Protein AF-A0A436ECB6-F1 (afdb_monomer_lite)

pLDDT: mean 76.76, std 21.86, range [30.3, 98.0]

Sequence (164 aa):
MADSDSSMSSFFVTRRRLLAGTATAAAAWPFQVKSRAAELTDGSSAADPALRLCGDWQKIHDETLTLCHEQQQLETHLARTVGFPCAEVRLADGTNVTLHSIESLNDAYSPENEVELGRALADFAAHQARWDAADAEIGYSRTDELIRQSETAESALLEDLPQT

Secondary structure (DSSP, 8-state):
-----------------------------------------SS-----HHHHHHHHHHHHHHHHHHHHHHHHHHHHHHHHHT-S--EEEE-TTS-EEEESSHHHHHHH--GGGHHHHHHHHHHHHHHHHHHHHHHHHH-HHHHHHHHHHHHHHHHHHHHTS---

Foldseek 3Di:
DDDDDPPPPDDDDPDDPPPDDDPDPPDDDDPPPDDDPDDDPDDDPDPDPVVVLVVVLVVLVVVLVVLVVLLVVLVVVLCVPLNQQWFWFQAPVRDIDIDNDPVVLVVRDDPVRVVSSVVRVVSSVVSVVVSVVSCVVSVSVVSVVVSVVSVVVSVVSVVPDDDD

Radius of gyration: 25.74 Å; chains: 1; bounding box: 53×45×76 Å

Structure (mmCIF, N/CA/C/O backbone):
data_AF-A0A436ECB6-F1
#
_entry.id   AF-A0A436ECB6-F1
#
loop_
_atom_site.group_PDB
_atom_site.id
_atom_site.type_symbol
_atom_site.label_atom_id
_atom_site.label_alt_id
_atom_site.label_comp_id
_atom_site.label_asym_id
_atom_site.label_entity_id
_atom_site.label_seq_id
_atom_site.pdbx_PDB_ins_code
_atom_site.Cartn_x
_atom_site.Cartn_y
_atom_site.Cartn_z
_atom_site.occupancy
_atom_site.B_iso_or_equiv
_atom_site.auth_seq_id
_atom_site.auth_comp_id
_atom_site.auth_asym_id
_atom_site.auth_atom_id
_atom_site.pdbx_PDB_model_num
ATOM 1 N N . MET A 1 1 ? 30.941 14.669 24.340 1.00 41.38 1 MET A N 1
ATOM 2 C CA . MET A 1 1 ? 29.656 14.374 25.007 1.00 41.38 1 MET A CA 1
ATOM 3 C C . MET A 1 1 ? 28.593 14.623 23.958 1.00 41.38 1 MET A C 1
ATOM 5 O O . MET A 1 1 ? 28.673 15.653 23.307 1.00 41.38 1 MET A O 1
ATOM 9 N N . ALA A 1 2 ? 27.813 13.588 23.668 1.00 38.25 2 ALA A N 1
ATOM 10 C CA . ALA A 1 2 ? 27.296 13.267 22.342 1.00 38.25 2 ALA A CA 1
ATOM 11 C C . ALA A 1 2 ? 26.238 14.248 21.817 1.00 38.25 2 ALA A C 1
ATOM 13 O O . ALA A 1 2 ? 25.211 14.451 22.459 1.00 38.25 2 ALA A O 1
ATOM 14 N N . ASP A 1 3 ? 26.505 14.781 20.628 1.00 38.03 3 ASP A N 1
ATOM 15 C CA . ASP A 1 3 ? 25.508 15.319 19.708 1.00 38.03 3 ASP A CA 1
ATOM 16 C C . ASP A 1 3 ? 24.868 14.096 19.034 1.00 38.03 3 ASP A C 1
ATOM 18 O O . ASP A 1 3 ? 25.579 13.289 18.432 1.00 38.03 3 ASP A O 1
ATOM 22 N N . SER A 1 4 ? 23.582 13.846 19.284 1.00 52.41 4 SER A N 1
ATOM 23 C CA . SER A 1 4 ? 22.879 12.677 18.745 1.00 52.41 4 SER A CA 1
ATOM 24 C C . SER A 1 4 ? 21.995 13.120 17.593 1.00 52.41 4 SER A C 1
ATOM 26 O O . SER A 1 4 ? 20.996 13.802 17.809 1.00 52.41 4 SER A O 1
ATOM 28 N N . ASP A 1 5 ? 22.381 12.692 16.393 1.00 36.88 5 ASP A N 1
ATOM 29 C CA . ASP A 1 5 ? 21.576 12.706 15.177 1.00 36.88 5 ASP A CA 1
ATOM 30 C C . ASP A 1 5 ? 20.181 12.129 15.453 1.00 36.88 5 ASP A C 1
ATOM 32 O O . ASP A 1 5 ? 20.003 10.920 15.634 1.00 36.88 5 ASP A O 1
ATOM 36 N N . SER A 1 6 ? 19.162 12.988 15.467 1.00 36.84 6 SER A N 1
ATOM 37 C CA . SER A 1 6 ? 17.777 12.550 15.352 1.00 36.84 6 SER A CA 1
ATOM 38 C C . SER A 1 6 ? 17.504 12.222 13.886 1.00 36.84 6 SER A C 1
ATOM 40 O O . SER A 1 6 ? 17.124 13.066 13.076 1.00 36.84 6 SER A O 1
ATOM 42 N N . SER A 1 7 ? 17.725 10.954 13.539 1.00 34.59 7 SER A N 1
ATOM 43 C CA . SER A 1 7 ? 17.248 10.357 12.295 1.00 34.59 7 SER A CA 1
ATOM 44 C C . SER A 1 7 ? 15.713 10.436 12.269 1.00 34.59 7 SER A C 1
ATOM 46 O O . SER A 1 7 ? 15.008 9.618 12.858 1.00 34.59 7 SER A O 1
ATOM 48 N N . MET A 1 8 ? 15.190 11.498 11.657 1.00 30.30 8 MET A N 1
ATOM 49 C CA . MET A 1 8 ? 13.769 11.721 11.400 1.00 30.30 8 MET A CA 1
ATOM 50 C C . MET A 1 8 ? 13.313 10.788 10.275 1.00 30.30 8 MET A C 1
ATOM 52 O O . MET A 1 8 ? 13.286 11.165 9.107 1.00 30.30 8 MET A O 1
ATOM 56 N N . SER A 1 9 ? 12.946 9.558 10.629 1.00 34.25 9 SER A N 1
ATOM 57 C CA . SER A 1 9 ? 12.100 8.718 9.777 1.00 34.25 9 SER A CA 1
ATOM 58 C C . SER A 1 9 ? 10.645 9.122 10.009 1.00 34.25 9 SER A C 1
ATOM 60 O O . SER A 1 9 ? 9.915 8.473 10.756 1.00 34.25 9 SER A O 1
ATOM 62 N N 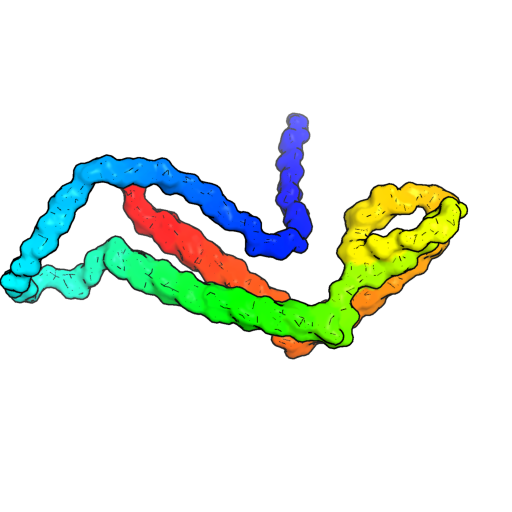. SER A 1 10 ? 10.249 10.254 9.429 1.00 38.25 10 SER A N 1
ATOM 63 C CA . SER A 1 10 ? 8.865 10.726 9.433 1.00 38.25 10 SER A CA 1
ATOM 64 C C . SER A 1 10 ? 8.011 9.872 8.495 1.00 38.25 10 SER A C 1
ATOM 66 O O . SER A 1 10 ? 8.443 9.492 7.409 1.00 38.25 10 SER A O 1
ATOM 68 N N . PHE A 1 11 ? 6.799 9.593 8.956 1.00 35.31 11 PHE A N 1
ATOM 69 C CA . PHE A 1 11 ? 5.802 8.687 8.410 1.00 35.31 11 PHE A CA 1
ATOM 70 C C . PHE A 1 11 ? 5.484 8.845 6.918 1.00 35.31 11 PHE A C 1
ATOM 72 O O . PHE A 1 11 ? 5.584 9.925 6.334 1.00 35.31 11 PHE A O 1
ATOM 79 N N . PHE A 1 12 ? 5.031 7.722 6.356 1.00 43.12 12 PHE A N 1
ATOM 80 C CA . PHE A 1 12 ? 4.426 7.522 5.043 1.00 43.12 12 PHE A CA 1
ATOM 81 C C . PHE A 1 12 ? 3.292 8.525 4.774 1.00 43.12 12 PHE A C 1
ATOM 83 O O . PHE A 1 12 ? 2.110 8.243 4.945 1.00 43.12 12 PHE A O 1
ATOM 90 N N . VAL A 1 13 ? 3.671 9.721 4.337 1.00 39.56 13 VAL A N 1
ATOM 91 C CA . VAL A 1 13 ? 2.798 10.662 3.643 1.00 39.56 13 VAL A CA 1
ATOM 92 C C . VAL A 1 13 ? 2.853 10.287 2.173 1.00 39.56 13 VAL A C 1
ATOM 94 O O . VAL A 1 13 ? 3.928 10.292 1.569 1.00 39.56 13 VAL A O 1
ATOM 97 N N . THR A 1 14 ? 1.690 9.966 1.609 1.00 51.50 14 THR A N 1
ATOM 98 C CA . THR A 1 14 ? 1.456 9.699 0.189 1.00 51.50 14 THR A CA 1
ATOM 99 C C . THR A 1 14 ? 2.306 10.646 -0.658 1.00 51.50 14 THR A C 1
ATOM 101 O O . THR A 1 14 ? 2.163 11.873 -0.603 1.00 51.50 14 THR A O 1
ATOM 104 N N . ARG A 1 15 ? 3.279 10.073 -1.367 1.00 45.94 15 ARG A N 1
ATOM 105 C CA . ARG A 1 15 ? 4.411 10.789 -1.953 1.00 45.94 15 ARG A CA 1
ATOM 106 C C . ARG A 1 15 ? 3.929 11.714 -3.073 1.00 45.94 15 ARG A C 1
ATOM 108 O O . ARG A 1 15 ? 3.794 11.323 -4.225 1.00 45.94 15 ARG A O 1
ATOM 115 N N . ARG A 1 16 ? 3.688 12.982 -2.742 1.00 45.81 16 ARG A N 1
ATOM 116 C CA . ARG A 1 16 ? 3.493 14.070 -3.712 1.00 45.81 16 ARG A CA 1
ATOM 117 C C . ARG A 1 16 ? 4.461 15.207 -3.418 1.00 45.81 16 ARG A C 1
ATOM 119 O O . ARG A 1 16 ? 4.071 16.344 -3.176 1.00 45.81 16 ARG A O 1
ATOM 126 N N . ARG A 1 17 ? 5.756 14.893 -3.454 1.00 38.19 17 ARG A N 1
ATOM 127 C CA . ARG A 1 17 ? 6.822 15.898 -3.483 1.00 38.19 17 ARG A CA 1
ATOM 128 C C . ARG A 1 17 ? 7.131 16.220 -4.944 1.00 38.19 17 ARG A C 1
ATOM 130 O O . ARG A 1 17 ? 8.101 15.747 -5.518 1.00 38.19 17 ARG A O 1
ATOM 137 N N . LEU A 1 18 ? 6.229 16.989 -5.552 1.00 47.00 18 LEU A N 1
ATOM 138 C CA . LEU A 1 18 ? 6.431 17.597 -6.864 1.00 47.00 18 LEU A CA 1
ATOM 139 C C . LEU A 1 18 ? 7.651 18.524 -6.769 1.00 47.00 18 LEU A C 1
ATOM 141 O O . LEU A 1 18 ? 7.659 19.465 -5.974 1.00 47.00 18 LEU A O 1
ATOM 145 N N . LEU A 1 19 ? 8.685 18.219 -7.552 1.00 49.16 19 LEU A N 1
ATOM 146 C CA . LEU A 1 19 ? 9.842 19.078 -7.784 1.00 49.16 19 LEU A CA 1
ATOM 147 C C . LEU A 1 19 ? 9.348 20.480 -8.174 1.00 49.16 19 LEU A C 1
ATOM 149 O O . LEU A 1 19 ? 8.677 20.659 -9.191 1.00 49.16 19 LEU A O 1
ATOM 153 N N . ALA A 1 20 ? 9.647 21.470 -7.334 1.00 36.66 20 ALA A N 1
ATOM 154 C CA . ALA A 1 20 ? 9.400 22.871 -7.633 1.00 36.66 20 ALA A CA 1
ATOM 155 C C . ALA A 1 20 ? 10.295 23.277 -8.811 1.00 36.66 20 ALA A C 1
ATOM 157 O O . ALA A 1 20 ? 11.521 23.234 -8.718 1.00 36.66 20 ALA A O 1
ATOM 158 N N . GLY A 1 21 ? 9.656 23.617 -9.931 1.00 39.56 21 GLY A N 1
ATOM 159 C CA . GLY A 1 21 ? 10.312 23.925 -11.193 1.00 39.56 21 GLY A CA 1
ATOM 160 C C . GLY A 1 21 ? 11.283 25.098 -11.092 1.00 39.56 21 GLY A C 1
ATOM 161 O O . GLY A 1 21 ? 10.930 26.198 -10.665 1.00 39.56 21 GLY A O 1
ATOM 162 N N . THR A 1 22 ? 12.502 24.880 -11.569 1.00 42.72 22 THR A N 1
ATOM 163 C CA . THR A 1 22 ? 13.391 25.951 -12.003 1.00 42.72 22 THR A CA 1
ATOM 164 C C . THR A 1 22 ? 12.859 26.507 -13.322 1.00 42.72 22 THR A C 1
ATOM 166 O O . THR A 1 22 ? 13.023 25.923 -14.389 1.00 42.72 22 THR A O 1
ATOM 169 N N . ALA A 1 23 ? 12.196 27.661 -13.258 1.00 49.19 23 ALA A N 1
ATOM 170 C CA . ALA A 1 23 ? 11.928 28.470 -14.438 1.00 49.19 23 ALA A CA 1
ATOM 171 C C . ALA A 1 23 ? 13.240 29.130 -14.894 1.00 49.19 23 ALA A C 1
ATOM 173 O O . ALA A 1 23 ? 13.548 30.261 -14.519 1.00 49.19 23 ALA A O 1
ATOM 174 N N . THR A 1 24 ? 14.044 28.426 -15.689 1.00 48.00 24 THR A N 1
ATOM 175 C CA . THR A 1 24 ? 15.114 29.060 -16.461 1.00 48.00 24 THR A CA 1
ATOM 176 C C . THR A 1 24 ? 14.496 29.744 -17.675 1.00 48.00 24 THR A C 1
ATOM 178 O O . THR A 1 24 ? 13.914 29.118 -18.559 1.00 48.00 24 THR A O 1
ATOM 181 N N . ALA A 1 25 ? 14.592 31.072 -17.698 1.00 45.03 25 ALA A N 1
ATOM 182 C CA . ALA A 1 25 ? 14.199 31.893 -18.829 1.00 45.03 25 ALA A CA 1
ATOM 183 C C . ALA A 1 25 ? 14.985 31.466 -20.081 1.00 45.03 25 ALA A C 1
ATOM 185 O O . ALA A 1 25 ? 16.191 31.691 -20.175 1.00 45.03 25 ALA A O 1
ATOM 186 N N . ALA A 1 26 ? 14.298 30.866 -21.054 1.00 43.59 26 ALA A N 1
ATOM 187 C CA . ALA A 1 26 ? 14.853 30.579 -22.370 1.00 43.59 26 ALA A CA 1
ATOM 188 C C . ALA A 1 26 ? 14.980 31.885 -23.174 1.00 43.59 26 ALA A C 1
ATOM 190 O O . ALA A 1 26 ? 14.147 32.211 -24.020 1.00 43.59 26 ALA A O 1
ATOM 191 N N . ALA A 1 27 ? 16.029 32.660 -22.900 1.00 46.75 27 ALA A N 1
ATOM 192 C CA . ALA A 1 27 ? 16.465 33.724 -23.790 1.00 46.75 27 ALA A CA 1
ATOM 193 C C . ALA A 1 27 ? 17.289 33.113 -24.939 1.00 46.75 27 ALA A C 1
ATOM 195 O O . ALA A 1 27 ? 18.480 32.862 -24.804 1.00 46.75 27 ALA A O 1
ATOM 196 N N . ALA A 1 28 ? 16.599 32.869 -26.056 1.00 52.66 28 ALA A N 1
ATOM 197 C CA . ALA A 1 28 ? 17.099 32.802 -27.432 1.00 52.66 28 ALA A CA 1
ATOM 198 C C . ALA A 1 28 ? 18.404 32.017 -27.709 1.00 52.66 28 ALA A C 1
ATOM 200 O O . ALA A 1 28 ? 19.486 32.598 -27.790 1.00 52.66 28 ALA A O 1
ATOM 201 N N . TRP A 1 29 ? 18.268 30.740 -28.085 1.00 42.12 29 TRP A N 1
ATOM 202 C CA . TRP A 1 29 ? 19.226 30.087 -28.986 1.00 42.12 29 TRP A CA 1
ATOM 203 C C . TRP A 1 29 ? 18.542 29.650 -30.288 1.00 42.12 29 TRP A C 1
ATOM 205 O O . TRP A 1 29 ? 17.543 28.929 -30.243 1.00 42.12 29 TRP A O 1
ATOM 215 N N . PRO A 1 30 ? 19.041 30.079 -31.464 1.00 46.06 30 PRO A N 1
ATOM 216 C CA . PRO A 1 30 ? 18.454 29.714 -32.740 1.00 46.06 30 PRO A CA 1
ATOM 217 C C . PRO A 1 30 ? 18.971 28.333 -33.150 1.00 46.06 30 PRO A C 1
ATOM 219 O O . PRO A 1 30 ? 19.990 28.215 -33.828 1.00 46.06 30 PRO A O 1
ATOM 222 N N . PHE A 1 31 ? 18.256 27.271 -32.784 1.00 45.19 31 PHE A N 1
ATOM 223 C CA . PHE A 1 31 ? 18.457 25.976 -33.432 1.00 45.19 31 PHE A CA 1
ATOM 224 C C . PHE A 1 31 ? 17.858 26.027 -34.844 1.00 45.19 31 PHE A C 1
ATOM 226 O O . PHE A 1 31 ? 16.716 25.643 -35.083 1.00 45.19 31 PHE A O 1
ATOM 233 N N . GLN A 1 32 ? 18.642 26.511 -35.810 1.00 47.47 32 GLN A N 1
ATOM 234 C CA . GLN A 1 32 ? 18.426 26.133 -37.203 1.00 47.47 32 GLN A CA 1
ATOM 235 C C . GLN A 1 32 ? 18.846 24.672 -37.364 1.00 47.47 32 GLN A C 1
ATOM 237 O O . GLN A 1 32 ? 20.021 24.365 -37.563 1.00 47.47 32 GLN A O 1
ATOM 242 N N . VAL A 1 33 ? 17.874 23.764 -37.303 1.00 43.66 33 VAL A N 1
ATOM 243 C CA . VAL A 1 33 ? 18.058 22.380 -37.744 1.00 43.66 33 VAL A CA 1
ATOM 244 C C . VAL A 1 33 ? 18.208 22.397 -39.265 1.00 43.66 33 VAL A C 1
ATOM 246 O O . VAL A 1 33 ? 17.231 22.410 -40.010 1.00 43.66 33 VAL A O 1
ATOM 249 N N . LYS A 1 34 ? 19.451 22.415 -39.745 1.00 42.91 34 LYS A N 1
ATOM 250 C CA . LYS A 1 34 ? 19.763 21.937 -41.092 1.00 42.91 34 LYS A CA 1
ATOM 251 C C . LYS A 1 34 ? 20.073 20.454 -40.973 1.00 42.91 34 LYS A C 1
ATOM 253 O O . LYS A 1 34 ? 21.101 20.080 -40.417 1.00 42.91 34 LYS A O 1
ATOM 258 N N . SER A 1 35 ? 19.166 19.628 -41.492 1.00 49.88 35 SER A N 1
ATOM 259 C CA . SER A 1 35 ? 19.431 18.212 -41.735 1.00 49.88 35 SER A CA 1
ATOM 260 C C . SER A 1 35 ? 20.676 18.099 -42.609 1.00 49.88 35 SER A C 1
ATOM 262 O O . SER A 1 35 ? 20.683 18.537 -43.761 1.00 49.88 35 SER A O 1
ATOM 264 N N . ARG A 1 36 ? 21.744 17.547 -42.041 1.00 43.38 36 ARG A N 1
ATOM 265 C CA . ARG A 1 36 ? 22.899 17.080 -42.793 1.00 43.38 36 ARG A CA 1
ATOM 266 C C . ARG A 1 36 ? 23.009 15.586 -42.547 1.00 43.38 36 ARG A C 1
ATOM 268 O O . ARG A 1 36 ? 23.704 15.143 -41.641 1.00 43.38 36 ARG A O 1
ATOM 275 N N . ALA A 1 37 ? 22.301 14.829 -43.378 1.00 50.16 37 ALA A N 1
ATOM 276 C CA . ALA A 1 37 ? 22.693 13.466 -43.682 1.00 50.16 37 ALA A CA 1
ATOM 277 C C . ALA A 1 37 ? 24.107 13.525 -44.277 1.00 50.16 37 ALA A C 1
ATOM 279 O O . ALA A 1 37 ? 24.311 14.058 -45.368 1.00 50.16 37 ALA A O 1
ATOM 280 N N . ALA A 1 38 ? 25.090 13.061 -43.517 1.00 43.44 38 ALA A N 1
ATOM 281 C CA . ALA A 1 38 ? 26.415 12.754 -44.018 1.00 43.44 38 ALA A CA 1
ATOM 282 C C . ALA A 1 38 ? 26.901 11.513 -43.274 1.00 43.44 38 ALA A C 1
ATOM 284 O O . ALA A 1 38 ? 26.990 11.508 -42.048 1.00 43.44 38 ALA A O 1
ATOM 285 N N . GLU A 1 39 ? 27.142 10.473 -44.061 1.00 47.31 39 GLU A N 1
ATOM 286 C CA . GLU A 1 39 ? 27.777 9.219 -43.691 1.00 47.31 39 GLU A CA 1
ATOM 287 C C . GLU A 1 39 ? 28.990 9.448 -42.783 1.00 47.31 39 GLU A C 1
ATOM 289 O O . GLU A 1 39 ? 29.907 10.200 -43.119 1.00 47.31 39 GLU A O 1
ATOM 294 N N . LEU A 1 40 ? 29.015 8.735 -41.660 1.00 43.41 40 LEU A N 1
ATOM 295 C CA . LEU A 1 40 ? 30.254 8.328 -41.017 1.00 43.41 40 LEU A CA 1
ATOM 296 C C . LEU A 1 40 ? 30.261 6.805 -40.998 1.00 43.41 40 LEU A C 1
ATOM 298 O O . LEU A 1 40 ? 29.589 6.151 -40.205 1.00 43.41 40 LEU A O 1
ATOM 302 N N . THR A 1 41 ? 30.990 6.266 -41.964 1.00 47.06 41 THR A N 1
ATOM 303 C CA . THR A 1 41 ? 31.464 4.891 -42.003 1.00 47.06 41 THR A CA 1
ATOM 304 C C . THR A 1 41 ? 32.320 4.590 -40.775 1.00 47.06 41 THR A C 1
ATOM 306 O O . THR A 1 41 ? 33.272 5.315 -40.503 1.00 47.06 41 THR A O 1
ATOM 309 N N . ASP A 1 42 ? 31.961 3.497 -40.104 1.00 51.62 42 ASP A N 1
ATOM 310 C CA . ASP A 1 42 ? 32.819 2.541 -39.393 1.00 51.62 42 ASP A CA 1
ATOM 311 C C . ASP A 1 42 ? 33.990 3.114 -38.566 1.00 51.62 42 ASP A C 1
ATOM 313 O O . ASP A 1 42 ? 35.095 3.345 -39.058 1.00 51.62 42 ASP A O 1
ATOM 317 N N . GLY A 1 43 ? 33.739 3.305 -37.268 1.00 43.47 43 GLY A N 1
ATOM 318 C CA . GLY A 1 43 ? 34.750 3.681 -36.283 1.00 43.47 43 GLY A CA 1
ATOM 319 C C . GLY A 1 43 ? 34.154 3.822 -34.882 1.00 43.47 43 GLY A C 1
ATOM 320 O O . GLY A 1 43 ? 33.696 4.894 -34.512 1.00 43.47 43 GLY A O 1
ATOM 321 N N . SER A 1 44 ? 34.198 2.737 -34.101 1.00 49.06 44 SER A N 1
ATOM 322 C CA . SER A 1 44 ? 33.734 2.622 -32.705 1.00 49.06 44 SER A CA 1
ATOM 323 C C . SER A 1 44 ? 32.211 2.671 -32.507 1.00 49.06 44 SER A C 1
ATOM 325 O O . SER A 1 44 ? 31.620 3.690 -32.165 1.00 49.06 44 SER A O 1
ATOM 327 N N . SER A 1 45 ? 31.581 1.503 -32.653 1.00 51.12 45 SER A N 1
ATOM 328 C CA . SER A 1 45 ? 30.177 1.208 -32.323 1.00 51.12 45 SER A CA 1
ATOM 329 C C . SER A 1 45 ? 29.911 1.198 -30.802 1.00 51.12 45 SER A C 1
ATOM 331 O O . SER A 1 45 ? 29.318 0.259 -30.269 1.00 51.12 45 SER A O 1
ATOM 333 N N . ALA A 1 46 ? 30.368 2.218 -30.078 1.00 62.72 46 ALA A N 1
ATOM 334 C CA . ALA A 1 46 ? 29.945 2.478 -28.709 1.00 62.72 46 ALA A CA 1
ATOM 335 C C . ALA A 1 46 ? 28.975 3.661 -28.758 1.00 62.72 46 ALA A C 1
ATOM 337 O O . ALA A 1 46 ? 29.380 4.774 -29.083 1.00 62.72 46 ALA A O 1
ATOM 338 N N . ALA A 1 47 ? 27.689 3.405 -28.504 1.00 69.31 47 ALA A N 1
ATOM 339 C CA . ALA A 1 47 ? 26.689 4.465 -28.420 1.00 69.31 47 ALA A CA 1
ATOM 340 C C . ALA A 1 47 ? 27.153 5.556 -27.438 1.00 69.31 47 ALA A C 1
ATOM 342 O O . ALA A 1 47 ? 27.748 5.232 -26.405 1.00 69.31 47 ALA A O 1
ATOM 343 N N . ASP A 1 48 ? 26.888 6.820 -27.790 1.00 83.00 48 ASP A N 1
ATOM 344 C CA . ASP A 1 48 ? 27.198 7.995 -26.970 1.00 83.00 48 ASP A CA 1
ATOM 345 C C . ASP A 1 48 ? 26.806 7.723 -25.503 1.00 83.00 48 ASP A C 1
ATOM 347 O O . ASP A 1 48 ? 25.655 7.346 -25.252 1.00 83.00 48 ASP A O 1
ATOM 351 N N . PRO A 1 49 ? 27.735 7.853 -24.537 1.00 82.12 49 PRO A N 1
ATOM 352 C CA . PRO A 1 49 ? 27.462 7.533 -23.139 1.00 82.12 49 PRO A CA 1
ATOM 353 C C . PRO A 1 49 ? 26.260 8.282 -22.553 1.00 82.12 49 PRO A C 1
ATOM 355 O O . PRO A 1 49 ? 25.514 7.698 -21.772 1.00 82.12 49 PRO A O 1
ATOM 358 N N . ALA A 1 50 ? 26.023 9.531 -22.964 1.00 83.19 50 ALA A N 1
ATOM 359 C CA . ALA A 1 50 ? 24.870 10.306 -22.520 1.00 83.19 50 ALA A CA 1
ATOM 360 C C . ALA A 1 50 ? 23.568 9.790 -23.147 1.00 83.19 50 ALA A C 1
ATOM 362 O O . ALA A 1 50 ? 22.550 9.709 -22.461 1.00 83.19 50 ALA A O 1
ATOM 363 N N . LEU A 1 51 ? 23.586 9.383 -24.423 1.00 87.19 51 LEU A N 1
ATOM 364 C CA . LEU A 1 51 ? 22.416 8.747 -25.047 1.00 87.19 51 LEU A CA 1
ATOM 365 C C . LEU A 1 51 ? 22.101 7.383 -24.424 1.00 87.19 51 LEU A C 1
ATOM 367 O O . LEU A 1 51 ? 20.929 7.046 -24.271 1.00 87.19 51 LEU A O 1
ATOM 371 N N . ARG A 1 52 ? 23.127 6.614 -24.042 1.00 87.44 52 ARG A N 1
ATOM 372 C CA . ARG A 1 52 ? 22.948 5.349 -23.317 1.00 87.44 52 ARG A CA 1
ATOM 373 C C . ARG A 1 52 ? 22.308 5.581 -21.956 1.00 87.44 52 ARG A C 1
ATOM 375 O O . ARG A 1 52 ? 21.284 4.974 -21.677 1.00 87.44 52 ARG A O 1
ATOM 382 N N . LEU A 1 53 ? 22.856 6.511 -21.174 1.00 88.12 53 LEU A N 1
ATOM 383 C CA . LEU A 1 53 ? 22.320 6.849 -19.861 1.00 88.12 53 LEU A CA 1
ATOM 384 C C . LEU A 1 53 ? 20.877 7.361 -19.943 1.00 88.12 53 LEU A C 1
ATOM 386 O O . LEU A 1 53 ? 20.040 6.980 -19.134 1.00 88.12 53 LEU A O 1
ATOM 390 N N . CYS A 1 54 ? 20.572 8.185 -20.947 1.00 90.00 54 CYS A N 1
ATOM 391 C CA . CYS A 1 54 ? 19.215 8.662 -21.201 1.00 90.00 54 CYS A CA 1
ATOM 392 C C . CYS A 1 54 ? 18.252 7.504 -21.509 1.00 90.00 54 CYS A C 1
ATOM 394 O O . CYS A 1 54 ? 17.144 7.466 -20.978 1.00 90.00 54 CYS 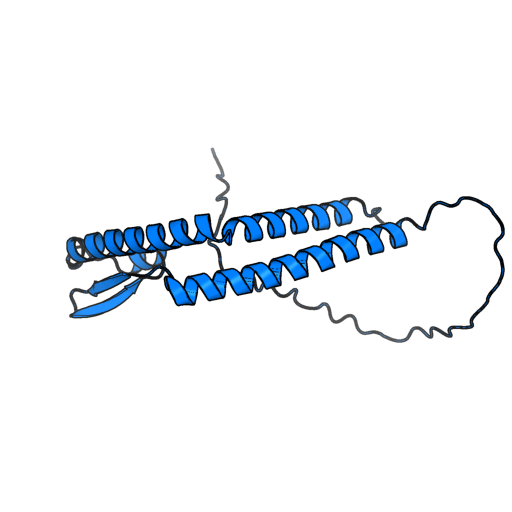A O 1
ATOM 396 N N . GLY A 1 55 ? 18.685 6.532 -22.320 1.00 92.44 55 GLY A N 1
ATOM 397 C CA . GLY A 1 55 ? 17.901 5.331 -22.608 1.00 92.44 55 GLY A CA 1
ATOM 398 C C . GLY A 1 55 ? 17.683 4.447 -21.377 1.00 92.44 55 GLY A C 1
ATOM 399 O O . GLY A 1 55 ? 16.566 3.986 -21.147 1.00 92.44 55 GLY A O 1
ATOM 400 N N . ASP A 1 56 ? 18.725 4.251 -20.567 1.00 92.19 56 ASP A N 1
ATOM 401 C CA . ASP A 1 56 ? 18.651 3.478 -19.324 1.00 92.19 56 ASP A CA 1
ATOM 402 C C . ASP A 1 56 ? 17.720 4.159 -18.306 1.00 92.19 56 ASP A C 1
ATOM 404 O O . ASP A 1 56 ? 16.847 3.505 -17.733 1.00 92.19 56 ASP A O 1
ATOM 408 N N . TRP A 1 57 ? 17.827 5.483 -18.153 1.00 93.94 57 TRP A N 1
ATOM 409 C CA . TRP A 1 57 ? 16.926 6.284 -17.322 1.00 93.94 57 TRP A CA 1
ATOM 410 C C . TRP A 1 57 ? 15.476 6.170 -17.789 1.00 93.94 57 TRP A C 1
ATOM 412 O O . TRP A 1 57 ? 14.595 5.877 -16.985 1.00 93.94 57 TRP A O 1
ATOM 422 N N . GLN A 1 58 ? 15.223 6.343 -19.090 1.00 95.44 58 GLN A N 1
ATOM 423 C CA . GLN A 1 58 ? 13.871 6.285 -19.640 1.00 95.44 58 GLN A CA 1
ATOM 424 C C . GLN A 1 58 ? 13.222 4.921 -19.382 1.00 95.44 58 GLN A C 1
ATOM 426 O O . GLN A 1 58 ? 12.056 4.856 -19.001 1.00 95.44 58 GLN A O 1
ATOM 431 N N . LYS A 1 59 ? 13.987 3.832 -19.519 1.00 95.56 59 LYS A N 1
ATOM 432 C CA . LYS A 1 59 ? 13.502 2.484 -19.219 1.00 95.56 59 LYS A CA 1
ATOM 433 C C . LYS A 1 59 ? 13.090 2.337 -17.749 1.00 95.56 59 LYS A C 1
ATOM 435 O O . LYS A 1 59 ? 11.988 1.865 -17.480 1.00 95.56 59 LYS A O 1
ATOM 440 N N . ILE A 1 60 ? 13.949 2.744 -16.811 1.00 94.44 60 ILE A N 1
ATOM 441 C CA . ILE A 1 60 ? 13.644 2.684 -15.369 1.00 94.44 60 ILE A CA 1
ATOM 442 C C . ILE A 1 60 ? 12.426 3.555 -15.046 1.00 94.44 60 ILE A C 1
ATOM 444 O O . ILE A 1 60 ? 11.555 3.155 -14.272 1.00 94.44 60 ILE A O 1
ATOM 448 N N . HIS A 1 61 ? 12.336 4.732 -15.662 1.00 94.06 61 HIS A N 1
ATOM 449 C CA . HIS A 1 61 ? 11.223 5.649 -15.472 1.00 94.06 61 HIS A CA 1
ATOM 450 C C . HIS A 1 61 ? 9.888 5.041 -15.929 1.00 94.06 61 HIS A C 1
ATOM 452 O O . HIS A 1 61 ? 8.917 5.049 -15.170 1.00 94.06 61 HIS A O 1
ATOM 458 N N . ASP A 1 62 ? 9.842 4.454 -17.126 1.00 96.69 62 ASP A N 1
ATOM 459 C CA . ASP A 1 62 ? 8.635 3.821 -17.673 1.00 96.69 62 ASP A CA 1
ATOM 460 C C . ASP A 1 62 ? 8.185 2.608 -16.830 1.00 96.69 62 ASP A C 1
ATOM 462 O O . ASP A 1 62 ? 6.989 2.420 -16.568 1.00 96.69 62 ASP A O 1
ATOM 466 N N . GLU A 1 63 ? 9.139 1.803 -16.346 1.00 95.69 63 GLU A N 1
ATOM 467 C CA . GLU A 1 63 ? 8.878 0.697 -15.414 1.00 95.69 63 GLU A CA 1
ATOM 468 C C . GLU A 1 63 ? 8.310 1.218 -14.081 1.00 95.69 63 GLU A C 1
ATOM 470 O O . GLU A 1 63 ? 7.303 0.704 -13.586 1.00 95.69 63 GLU A O 1
ATOM 475 N N . THR A 1 64 ? 8.881 2.297 -13.540 1.00 95.38 64 THR A N 1
ATOM 476 C CA . THR A 1 64 ? 8.417 2.932 -12.295 1.00 95.38 64 THR A CA 1
ATOM 477 C C . THR A 1 64 ? 7.006 3.498 -12.435 1.00 95.38 64 THR A C 1
ATOM 479 O O . THR A 1 64 ? 6.179 3.311 -11.545 1.00 95.38 64 THR A O 1
ATOM 482 N N . LEU A 1 65 ? 6.676 4.143 -13.560 1.00 96.88 65 LEU A N 1
ATOM 483 C CA . LEU A 1 65 ? 5.319 4.639 -13.819 1.00 96.88 65 LEU A CA 1
ATOM 484 C C . LEU A 1 65 ? 4.288 3.508 -13.857 1.00 96.88 65 LEU A C 1
ATOM 486 O O . LEU A 1 65 ? 3.175 3.665 -13.349 1.00 96.88 65 LEU A O 1
ATOM 490 N N . THR A 1 66 ? 4.656 2.365 -14.434 1.00 97.06 66 THR A N 1
ATOM 491 C CA . THR A 1 66 ? 3.790 1.181 -14.467 1.00 97.06 66 THR A CA 1
ATOM 492 C C . THR A 1 66 ? 3.524 0.662 -13.054 1.00 97.06 66 THR A C 1
ATOM 494 O O . THR A 1 66 ? 2.363 0.462 -12.693 1.00 97.06 66 THR A O 1
ATOM 497 N N . LEU A 1 67 ? 4.571 0.540 -12.231 1.00 96.44 67 LEU A N 1
ATOM 498 C CA . LEU A 1 67 ? 4.449 0.135 -10.828 1.00 96.44 67 LEU A CA 1
ATOM 499 C C . LEU A 1 67 ? 3.613 1.129 -10.009 1.00 96.44 67 LEU A C 1
ATOM 501 O O . LEU A 1 67 ? 2.774 0.714 -9.217 1.00 96.44 67 LEU A O 1
ATOM 505 N N . CYS A 1 68 ? 3.772 2.436 -10.230 1.00 96.50 68 CYS A N 1
ATOM 506 C CA . CYS A 1 68 ? 2.968 3.464 -9.565 1.00 96.50 68 CYS A CA 1
ATOM 507 C C . CYS A 1 68 ? 1.472 3.325 -9.880 1.00 96.50 68 CYS A C 1
ATOM 509 O O . CYS A 1 68 ? 0.632 3.457 -8.989 1.00 96.50 68 CYS A O 1
ATOM 511 N N . HIS A 1 69 ? 1.113 3.050 -11.136 1.00 97.75 69 HIS A N 1
ATOM 512 C CA . HIS A 1 69 ? -0.286 2.813 -11.495 1.00 97.75 69 HIS A CA 1
ATOM 513 C C . HIS A 1 69 ? -0.836 1.536 -10.856 1.00 97.75 69 HIS A C 1
ATOM 515 O O . HIS A 1 69 ? -1.974 1.532 -10.385 1.00 97.75 69 HIS A O 1
ATOM 521 N N . GLU A 1 70 ? -0.042 0.467 -10.819 1.00 97.62 70 GLU A N 1
ATOM 522 C CA . GLU A 1 70 ? -0.415 -0.777 -10.146 1.00 97.62 70 GLU A CA 1
ATOM 523 C C . GLU A 1 70 ? -0.615 -0.555 -8.640 1.00 97.62 70 GLU A C 1
ATOM 525 O O . GLU A 1 70 ? -1.658 -0.921 -8.098 1.00 97.62 70 GLU A O 1
ATOM 530 N N . GLN A 1 71 ? 0.311 0.144 -7.977 1.00 97.06 71 GLN A N 1
ATOM 531 C CA . GLN A 1 71 ? 0.194 0.501 -6.565 1.00 97.06 71 GLN A CA 1
ATOM 532 C C . GLN A 1 71 ? -1.103 1.276 -6.290 1.00 97.06 71 GLN A C 1
ATOM 534 O O . GLN A 1 71 ? -1.841 0.914 -5.379 1.00 97.06 71 GLN A O 1
ATOM 539 N N . GLN A 1 72 ? -1.427 2.294 -7.095 1.00 96.94 72 GLN A N 1
ATOM 540 C CA . GLN A 1 72 ? -2.657 3.082 -6.928 1.00 96.94 72 GLN A CA 1
ATOM 541 C C . GLN A 1 72 ? -3.927 2.230 -7.062 1.00 96.94 72 GLN A C 1
ATOM 543 O O . GLN A 1 72 ? -4.923 2.464 -6.368 1.00 96.94 72 GLN A O 1
ATOM 548 N N . GLN A 1 73 ? -3.918 1.237 -7.956 1.00 98.00 73 GLN A N 1
ATOM 549 C CA . GLN A 1 73 ? -5.034 0.303 -8.107 1.00 98.00 73 GLN A CA 1
ATOM 550 C C . GLN A 1 73 ? -5.173 -0.605 -6.882 1.00 98.00 73 GLN A C 1
ATOM 552 O O . GLN A 1 73 ? -6.293 -0.798 -6.400 1.00 98.00 73 GLN A O 1
ATOM 557 N N . LEU A 1 74 ? -4.057 -1.115 -6.357 1.00 97.88 74 LEU A N 1
ATOM 558 C CA . LEU A 1 74 ? -4.028 -1.944 -5.151 1.00 97.88 74 LEU A CA 1
ATOM 559 C C . LEU A 1 74 ? -4.448 -1.150 -3.905 1.00 97.88 74 LEU A C 1
ATOM 561 O O . LEU A 1 74 ? -5.285 -1.621 -3.138 1.00 97.88 74 LEU A O 1
ATOM 565 N N . GLU A 1 75 ? -3.970 0.085 -3.745 1.00 96.62 75 GLU A N 1
ATOM 566 C CA . GLU A 1 75 ? -4.382 0.988 -2.663 1.00 96.62 75 GLU A CA 1
ATOM 567 C C . GLU A 1 75 ? -5.887 1.265 -2.726 1.00 96.62 75 GLU A C 1
ATOM 569 O O . GLU A 1 75 ? -6.605 1.132 -1.735 1.00 96.62 75 GLU A O 1
ATOM 574 N N . THR A 1 76 ? -6.395 1.579 -3.923 1.00 97.06 76 THR A N 1
ATOM 575 C CA . THR A 1 76 ? -7.831 1.779 -4.148 1.00 97.06 76 THR A CA 1
ATOM 576 C C . THR A 1 76 ? -8.625 0.525 -3.792 1.00 97.06 76 THR A C 1
ATOM 578 O O . THR A 1 76 ? -9.736 0.624 -3.265 1.00 97.06 76 THR A O 1
ATOM 581 N N . HIS A 1 77 ? -8.086 -0.657 -4.090 1.00 97.44 77 HIS A N 1
ATOM 582 C CA . HIS A 1 77 ? -8.715 -1.917 -3.730 1.00 97.44 77 HIS A CA 1
ATOM 583 C C . HIS A 1 77 ? -8.783 -2.087 -2.207 1.00 97.44 77 HIS A C 1
ATOM 585 O O . HIS A 1 77 ? -9.885 -2.275 -1.696 1.00 97.44 77 HIS A O 1
ATOM 591 N N . LEU A 1 78 ? -7.670 -1.919 -1.482 1.00 96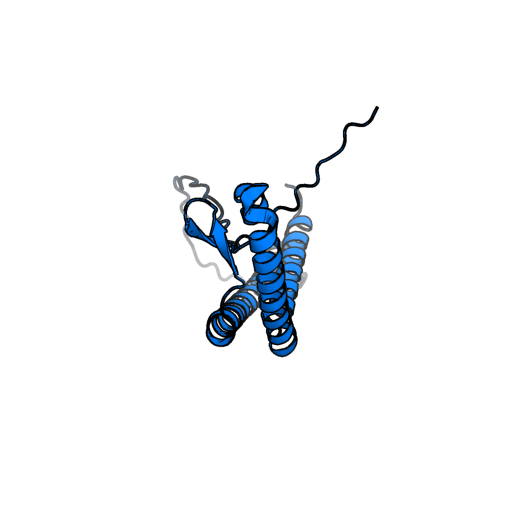.69 78 LEU A N 1
ATOM 592 C CA . LEU A 1 78 ? -7.630 -1.999 -0.013 1.00 96.69 78 LEU A CA 1
ATOM 593 C C . LEU A 1 78 ? -8.570 -0.987 0.646 1.00 96.69 78 LEU A C 1
ATOM 595 O O . LEU A 1 78 ? -9.356 -1.337 1.526 1.00 96.69 78 LEU A O 1
ATOM 599 N N . ALA A 1 79 ? -8.566 0.259 0.172 1.00 96.06 79 ALA A N 1
ATOM 600 C CA . ALA A 1 79 ? -9.448 1.301 0.684 1.00 96.06 79 ALA A CA 1
ATOM 601 C C . ALA A 1 79 ? -10.936 0.968 0.479 1.00 96.06 79 ALA A C 1
ATOM 603 O O . ALA A 1 79 ? -11.773 1.358 1.290 1.00 96.06 79 ALA A O 1
ATOM 604 N N . ARG A 1 80 ? -11.289 0.238 -0.586 1.00 97.38 80 ARG A N 1
ATOM 605 C CA . ARG A 1 80 ? -12.675 -0.177 -0.855 1.00 97.38 80 ARG A CA 1
ATOM 606 C C . ARG A 1 80 ? -13.094 -1.429 -0.095 1.00 97.38 80 ARG A C 1
ATOM 608 O O . ARG A 1 80 ? -14.268 -1.540 0.246 1.00 97.38 80 ARG A O 1
ATOM 615 N N . THR A 1 81 ? -12.187 -2.381 0.107 1.00 97.00 81 THR A N 1
ATOM 616 C CA . THR A 1 81 ? -12.514 -3.683 0.708 1.00 97.00 81 THR A CA 1
ATOM 617 C C . THR A 1 81 ? -12.323 -3.697 2.217 1.00 97.00 81 THR A C 1
ATOM 619 O O . THR A 1 81 ? -13.155 -4.258 2.928 1.00 97.00 81 THR A O 1
ATOM 622 N N . VAL A 1 82 ? -11.262 -3.059 2.708 1.00 96.50 82 VAL A N 1
ATOM 623 C CA . VAL A 1 82 ? -10.919 -2.988 4.133 1.00 96.50 82 VAL A CA 1
ATOM 624 C C . VAL A 1 82 ? -11.229 -1.606 4.710 1.00 96.50 82 VAL A C 1
ATOM 626 O O . VAL A 1 82 ? -11.665 -1.509 5.858 1.00 96.50 82 VAL A O 1
ATOM 629 N N . GLY A 1 83 ? -11.031 -0.543 3.923 1.00 94.94 83 GLY A N 1
ATOM 630 C CA . GLY A 1 83 ? -11.052 0.838 4.414 1.00 94.94 83 GLY A CA 1
ATOM 631 C C . GLY A 1 83 ? -9.769 1.192 5.162 1.00 94.94 83 GLY A C 1
ATOM 632 O O . GLY A 1 83 ? -9.148 0.318 5.765 1.00 94.94 83 GLY A O 1
ATOM 633 N N . PHE A 1 84 ? -9.356 2.462 5.112 1.00 91.19 84 PHE A N 1
ATOM 634 C CA . PHE A 1 84 ? -8.133 2.907 5.788 1.00 91.19 84 PHE A CA 1
ATOM 635 C C . PHE A 1 84 ? -8.200 2.605 7.295 1.00 91.19 84 PHE A C 1
ATOM 637 O O . PHE A 1 84 ? -9.257 2.839 7.890 1.00 91.19 84 PHE A O 1
ATOM 644 N N . PRO A 1 85 ? -7.111 2.109 7.913 1.00 91.94 85 PRO A N 1
ATOM 645 C CA . PRO A 1 85 ? -7.073 1.841 9.344 1.00 91.94 85 PRO A CA 1
ATOM 646 C C . PRO A 1 85 ? -7.491 3.065 10.158 1.00 91.94 85 PRO A C 1
ATOM 648 O O . PRO A 1 85 ? -6.921 4.151 10.022 1.00 91.94 85 PRO A O 1
ATOM 651 N N . CYS A 1 86 ? -8.514 2.896 10.991 1.00 90.94 86 CYS A N 1
ATOM 652 C CA . CYS A 1 86 ? -8.966 3.937 11.898 1.00 90.94 86 CYS A CA 1
ATOM 653 C C . CYS A 1 86 ? -9.667 3.363 13.131 1.00 90.94 86 CYS A C 1
ATOM 655 O O . CYS A 1 86 ? -10.147 2.231 13.110 1.00 90.94 86 CYS A O 1
ATOM 657 N N . ALA A 1 87 ? -9.772 4.164 14.188 1.00 89.88 87 ALA A N 1
ATOM 658 C CA . ALA A 1 87 ? -10.585 3.842 15.359 1.00 89.88 87 ALA A CA 1
ATOM 659 C C . ALA A 1 87 ? -11.296 5.082 15.897 1.00 89.88 87 ALA A C 1
ATOM 661 O O . ALA A 1 87 ? -10.799 6.195 15.748 1.00 89.88 87 ALA A O 1
ATOM 662 N N . GLU A 1 88 ? -12.448 4.903 16.534 1.00 90.31 88 GLU A N 1
ATOM 663 C CA . GLU A 1 88 ? -13.163 5.996 17.192 1.00 90.31 88 GLU A CA 1
ATOM 664 C C . GLU A 1 88 ? -12.824 6.035 18.684 1.00 90.31 88 GLU A C 1
ATOM 666 O O . GLU A 1 88 ? -12.885 5.021 19.375 1.00 90.31 88 GLU A O 1
ATOM 671 N N . VAL A 1 89 ? -12.499 7.224 19.187 1.00 87.94 89 VAL A N 1
ATOM 672 C CA . VAL A 1 89 ? -12.336 7.507 20.615 1.00 87.94 89 VAL A CA 1
ATOM 673 C C . VAL A 1 89 ? -13.458 8.421 21.050 1.00 87.94 89 VAL A C 1
ATOM 675 O O . VAL A 1 89 ? -13.695 9.458 20.431 1.00 87.94 89 VAL A O 1
ATOM 678 N N . ARG A 1 90 ? -14.096 8.081 22.167 1.00 87.75 90 ARG A N 1
ATOM 679 C CA . ARG A 1 90 ? -14.995 8.995 22.860 1.00 87.75 90 ARG A CA 1
ATOM 680 C C . ARG A 1 90 ? -14.228 9.752 23.939 1.00 87.75 90 ARG A C 1
ATOM 682 O O . ARG A 1 90 ? -13.717 9.146 24.877 1.00 87.75 90 ARG A O 1
ATOM 689 N N . LEU A 1 91 ? -14.155 11.068 23.793 1.00 84.06 91 LEU A N 1
ATOM 690 C CA . LEU A 1 91 ? -13.539 11.969 24.759 1.00 84.06 91 LEU A CA 1
ATOM 691 C C . LEU A 1 91 ? -14.480 12.240 25.947 1.00 84.06 91 LEU A C 1
ATOM 693 O O . LEU A 1 91 ? -15.697 12.051 25.859 1.00 84.06 91 LEU A O 1
ATOM 697 N N . ALA A 1 92 ? -13.920 12.724 27.058 1.00 81.69 92 ALA A N 1
ATOM 698 C CA . ALA A 1 92 ? -14.654 13.038 28.289 1.00 81.69 92 ALA A CA 1
ATOM 699 C C . ALA A 1 92 ? -15.707 14.139 28.130 1.00 81.69 92 ALA A C 1
ATOM 701 O O . ALA A 1 92 ? -16.711 14.132 28.841 1.00 81.69 92 ALA A O 1
ATOM 702 N N . ASP A 1 93 ? -15.518 15.060 27.185 1.00 83.62 93 ASP A N 1
ATOM 703 C CA . ASP A 1 93 ? -16.522 16.067 26.822 1.00 83.62 93 ASP A CA 1
ATOM 704 C C . ASP A 1 93 ? -17.699 15.471 26.016 1.00 83.62 93 ASP A C 1
ATOM 706 O O . ASP A 1 93 ? -18.680 16.159 25.731 1.00 83.62 93 ASP A O 1
ATOM 710 N N . GLY A 1 94 ? -17.629 14.177 25.685 1.00 84.06 94 GLY A N 1
ATOM 711 C CA . GLY A 1 94 ? -18.615 13.441 24.906 1.00 84.06 94 GLY A CA 1
ATOM 712 C C . GLY A 1 94 ? -18.387 13.488 23.396 1.00 84.06 94 GLY A C 1
ATOM 713 O O . GLY A 1 94 ? -19.174 12.876 22.672 1.00 84.06 94 GLY A O 1
ATOM 714 N N . THR A 1 95 ? -17.344 14.174 22.923 1.00 87.62 95 THR A N 1
ATOM 715 C CA . THR A 1 95 ? -16.984 14.269 21.506 1.00 87.62 95 THR A CA 1
ATOM 716 C C . THR A 1 95 ? -16.378 12.954 21.014 1.00 87.62 95 THR A C 1
ATOM 718 O O . THR A 1 95 ? -15.540 12.358 21.688 1.00 87.62 95 THR A O 1
ATOM 721 N N . ASN A 1 96 ? -16.770 12.508 19.818 1.00 88.06 96 ASN A N 1
ATOM 722 C CA . ASN A 1 96 ? -16.116 11.388 19.141 1.00 88.06 96 ASN A CA 1
ATOM 723 C C . ASN A 1 96 ? -15.029 11.913 18.199 1.00 88.06 96 ASN A C 1
ATOM 725 O O . ASN A 1 96 ? -15.289 12.799 17.383 1.00 88.06 96 ASN A O 1
ATOM 729 N N . VAL A 1 97 ? -13.833 11.341 18.291 1.00 86.62 97 VAL A N 1
ATOM 730 C CA . VAL A 1 97 ? -12.693 11.648 17.423 1.00 86.62 97 VAL A CA 1
ATOM 731 C C . VAL A 1 97 ? -12.267 10.379 16.699 1.00 86.62 97 VAL A C 1
ATOM 733 O O . VAL A 1 97 ? -12.150 9.320 17.312 1.00 86.62 97 VAL A O 1
AT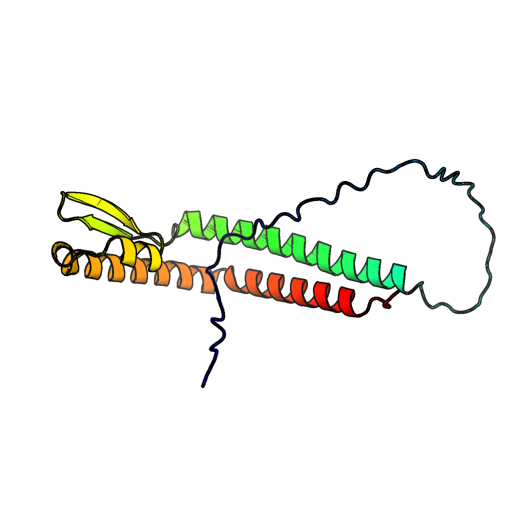OM 736 N N . THR A 1 98 ? -12.021 10.484 15.395 1.00 88.50 98 THR A N 1
ATOM 737 C CA . THR A 1 98 ? -11.474 9.384 14.597 1.00 88.50 98 THR A CA 1
ATOM 738 C C . THR A 1 98 ? -9.954 9.470 14.580 1.00 88.50 98 THR A C 1
ATOM 740 O O . THR A 1 98 ? -9.370 10.495 14.231 1.00 88.50 98 THR A O 1
ATOM 743 N N . LEU A 1 99 ? -9.310 8.373 14.947 1.00 82.38 99 LEU A N 1
ATOM 744 C CA . LEU A 1 99 ? -7.872 8.191 14.917 1.00 82.38 99 LEU A CA 1
ATOM 745 C C . LEU A 1 99 ? -7.470 7.570 13.590 1.00 82.38 99 LEU A C 1
ATOM 747 O O . LEU A 1 99 ? -7.966 6.503 13.241 1.00 82.38 99 LEU A O 1
ATOM 751 N N . HIS A 1 100 ? -6.536 8.206 12.893 1.00 84.75 100 HIS A N 1
ATOM 752 C CA . HIS A 1 100 ? -5.931 7.673 11.667 1.00 84.75 100 HIS A CA 1
ATOM 753 C C . HIS A 1 100 ? -4.459 7.281 11.859 1.00 84.75 100 HIS A C 1
ATOM 755 O O . HIS A 1 100 ? -3.848 6.707 10.964 1.00 84.75 100 HIS A O 1
ATOM 761 N N . SER A 1 101 ? -3.879 7.601 13.018 1.00 81.25 101 SER A N 1
ATOM 762 C CA . SER A 1 101 ? -2.496 7.293 13.374 1.00 81.25 101 SER A CA 1
ATOM 763 C C . SER A 1 101 ? -2.342 7.196 14.892 1.00 81.25 101 SER A C 1
ATOM 765 O O . SER A 1 101 ? -3.066 7.848 15.649 1.00 81.25 101 SER A O 1
ATOM 767 N N . ILE A 1 102 ? -1.346 6.420 15.327 1.00 73.31 102 ILE A N 1
ATOM 768 C CA . ILE A 1 102 ? -0.891 6.346 16.723 1.00 73.31 102 ILE A CA 1
ATOM 769 C C . ILE A 1 102 ? -0.293 7.687 17.189 1.00 73.31 102 ILE A C 1
ATOM 771 O O . ILE A 1 102 ? -0.301 7.995 18.376 1.00 73.31 102 ILE A O 1
ATOM 775 N N . GLU A 1 103 ? 0.190 8.528 16.275 1.00 75.94 103 GLU A N 1
ATOM 776 C CA . GLU A 1 103 ? 0.687 9.861 16.637 1.00 75.94 103 GLU A CA 1
ATOM 777 C C . GLU A 1 103 ? -0.468 10.807 17.010 1.00 75.94 103 GLU A C 1
ATOM 779 O O . GLU A 1 103 ? -0.412 11.470 18.042 1.00 75.94 103 GLU A O 1
ATOM 784 N N . SER A 1 104 ? -1.581 10.757 16.266 1.00 71.38 104 SER A N 1
ATOM 785 C CA . SER A 1 104 ? -2.814 11.515 16.558 1.00 71.38 104 SER A CA 1
ATOM 786 C C . SER A 1 104 ? -3.460 11.134 17.899 1.00 71.38 104 SER A C 1
ATOM 788 O O . SER A 1 104 ? -4.282 11.868 18.439 1.00 71.38 104 SER A O 1
ATOM 790 N N . LEU A 1 105 ? -3.094 9.967 18.430 1.00 67.94 105 LEU A N 1
ATOM 791 C CA . LEU A 1 105 ? -3.529 9.433 19.719 1.00 67.94 105 LEU A CA 1
ATOM 792 C C . LEU A 1 105 ? -2.857 10.136 20.902 1.00 67.94 105 LEU A C 1
ATOM 794 O O . LEU A 1 105 ? -3.516 10.369 21.913 1.00 67.94 105 LEU A O 1
ATOM 798 N N . ASN A 1 106 ? -1.574 10.493 20.776 1.00 69.31 106 ASN A N 1
ATOM 799 C CA . ASN A 1 106 ? -0.863 11.231 21.824 1.00 69.31 106 ASN A CA 1
ATOM 800 C C . ASN A 1 106 ? -1.479 12.618 22.040 1.00 69.31 106 ASN A C 1
ATOM 802 O O . ASN A 1 106 ? -1.580 13.070 23.177 1.00 69.31 106 ASN A O 1
ATOM 806 N N . ASP A 1 107 ? -1.954 13.247 20.966 1.00 74.00 107 ASP A N 1
ATOM 807 C CA . ASP A 1 107 ? -2.625 14.548 21.031 1.00 74.00 107 ASP A CA 1
ATOM 808 C C . ASP A 1 107 ? -4.009 14.470 21.702 1.00 74.00 107 ASP A C 1
ATOM 810 O O . ASP A 1 107 ? -4.465 15.442 22.301 1.00 74.00 107 ASP A O 1
ATOM 814 N N . ALA A 1 108 ? -4.679 13.314 21.625 1.00 71.88 108 ALA A N 1
ATOM 815 C CA . ALA A 1 108 ? -6.004 13.079 22.205 1.00 71.88 108 ALA A CA 1
ATOM 816 C C . ALA A 1 108 ? -5.965 12.519 23.643 1.00 71.88 108 ALA A C 1
ATOM 818 O O . ALA A 1 108 ? -7.016 12.329 24.265 1.00 71.88 108 ALA A O 1
ATOM 819 N N . TYR A 1 109 ? -4.774 12.222 24.172 1.00 80.19 109 TYR A N 1
ATOM 820 C CA . TYR A 1 109 ? -4.619 11.601 25.483 1.00 80.19 109 TYR A CA 1
ATOM 821 C C . TYR A 1 109 ? -5.039 12.546 26.618 1.00 80.19 109 TYR A C 1
ATOM 823 O O . TYR A 1 109 ? -4.552 13.667 26.750 1.00 80.19 109 TYR A O 1
ATOM 831 N N . SER A 1 110 ? -5.890 12.035 27.507 1.00 82.94 110 SER A N 1
ATOM 832 C CA . SER A 1 110 ? -6.167 12.618 28.819 1.00 82.94 110 SER A CA 1
ATOM 833 C C . SER A 1 110 ? -6.404 11.481 29.824 1.00 82.94 110 SER A C 1
ATOM 835 O O . SER A 1 110 ? -6.993 10.467 29.431 1.00 82.94 110 SER A O 1
ATOM 837 N N . PRO A 1 111 ? -5.994 11.606 31.105 1.00 85.19 111 PRO A N 1
ATOM 838 C CA . PRO A 1 111 ? -6.158 10.540 32.105 1.00 85.19 111 PRO A CA 1
ATOM 839 C C . PRO A 1 111 ? -7.607 10.054 32.257 1.00 85.19 111 PRO A C 1
ATOM 841 O O . PRO A 1 111 ? -7.871 8.890 32.531 1.00 85.19 111 PRO A O 1
ATOM 844 N N . GLU A 1 112 ? -8.565 10.949 32.048 1.00 85.31 112 GLU A N 1
ATOM 845 C CA . GLU A 1 112 ? -10.004 10.674 32.094 1.00 85.31 112 GLU A CA 1
ATOM 846 C C . GLU A 1 112 ? -10.519 9.769 30.961 1.00 85.31 112 GLU A C 1
ATOM 848 O O . GLU A 1 112 ? -11.559 9.133 31.124 1.00 85.31 112 GLU A O 1
ATOM 853 N N . ASN A 1 113 ? -9.775 9.649 29.856 1.00 85.00 113 ASN A N 1
ATOM 854 C CA . ASN A 1 113 ? -10.159 8.856 28.683 1.00 85.00 113 ASN A CA 1
ATOM 855 C C . ASN A 1 113 ? -9.305 7.591 28.511 1.00 85.00 113 ASN A C 1
ATOM 857 O O . ASN A 1 113 ? -9.448 6.904 27.505 1.00 85.00 113 ASN A O 1
ATOM 861 N N . GLU A 1 114 ? -8.425 7.260 29.464 1.00 87.81 114 GLU A N 1
ATOM 862 C CA . GLU A 1 114 ? -7.410 6.201 29.330 1.00 87.81 114 GLU A CA 1
ATOM 863 C C . GLU A 1 114 ? -8.002 4.837 28.926 1.00 87.81 114 GLU A C 1
ATOM 865 O O . GLU A 1 114 ? -7.477 4.153 28.047 1.00 87.81 114 GLU A O 1
ATOM 870 N N . VAL A 1 115 ? -9.145 4.461 29.511 1.00 89.25 115 VAL A N 1
ATOM 871 C CA . VAL A 1 115 ? -9.825 3.192 29.198 1.00 89.25 115 VAL A CA 1
ATOM 872 C C . VAL A 1 115 ? -10.380 3.179 27.772 1.00 89.25 115 VAL A C 1
ATOM 874 O O . VAL A 1 115 ? -10.227 2.181 27.067 1.00 89.25 115 VAL A O 1
ATOM 877 N N . GLU A 1 116 ? -11.021 4.266 27.337 1.00 89.19 116 GLU A N 1
ATOM 878 C CA . GLU A 1 116 ? -11.569 4.368 25.978 1.00 89.19 116 GLU A CA 1
ATOM 879 C C . GLU A 1 116 ? -10.447 4.460 24.938 1.00 89.19 116 GLU A C 1
ATOM 881 O O . GLU A 1 116 ? -10.530 3.840 23.880 1.00 89.19 116 GLU A O 1
ATOM 886 N N . LEU A 1 117 ? -9.347 5.133 25.277 1.00 87.50 117 LEU A N 1
ATOM 887 C CA . LEU A 1 117 ? -8.149 5.191 24.448 1.00 87.50 117 LEU A CA 1
ATOM 888 C C . LEU A 1 117 ? -7.528 3.805 24.247 1.00 87.50 117 LEU A C 1
ATOM 890 O O . LEU A 1 117 ? -7.168 3.442 23.130 1.00 87.50 117 LEU A O 1
ATOM 894 N N . GLY A 1 118 ? -7.443 3.008 25.317 1.00 89.31 118 GLY A N 1
ATOM 895 C CA . GLY A 1 118 ? -6.950 1.634 25.252 1.00 89.31 118 GLY A CA 1
ATOM 896 C C . GLY A 1 118 ? -7.801 0.742 24.344 1.00 89.31 118 GLY A C 1
ATOM 897 O O . GLY A 1 118 ? -7.258 -0.072 23.596 1.00 89.31 118 GLY A O 1
ATOM 898 N N . ARG A 1 119 ? -9.129 0.920 24.354 1.00 91.62 119 ARG A N 1
ATOM 899 C CA . ARG A 1 119 ? -10.033 0.214 23.430 1.00 91.62 119 ARG A CA 1
ATOM 900 C C . ARG A 1 119 ? -9.828 0.659 21.991 1.00 91.62 119 ARG A C 1
ATOM 902 O O . ARG A 1 119 ? -9.632 -0.189 21.130 1.00 91.62 119 ARG A O 1
ATOM 909 N N . ALA A 1 120 ? -9.789 1.965 21.744 1.00 90.50 120 ALA A N 1
ATOM 910 C CA . ALA A 1 120 ? -9.580 2.493 20.403 1.00 90.50 120 ALA A CA 1
ATOM 911 C C . ALA A 1 120 ? -8.221 2.073 19.817 1.00 90.50 120 ALA A C 1
ATOM 913 O O . ALA A 1 120 ? -8.131 1.760 18.636 1.00 90.50 120 ALA A O 1
ATOM 914 N N . LEU A 1 121 ? -7.170 1.988 20.640 1.00 89.50 121 LEU A N 1
ATOM 915 C CA . LEU A 1 121 ? -5.874 1.430 20.245 1.00 89.50 121 LEU A CA 1
ATOM 916 C C . LEU A 1 121 ? -5.980 -0.039 19.820 1.00 89.50 121 LEU A C 1
ATOM 918 O O . LEU A 1 121 ? -5.406 -0.428 18.803 1.00 89.50 121 LEU A O 1
ATOM 922 N N . ALA A 1 122 ? -6.711 -0.853 20.582 1.00 92.38 122 ALA A N 1
ATOM 923 C CA . ALA A 1 122 ? -6.935 -2.253 20.240 1.00 92.38 122 ALA A CA 1
ATOM 924 C C . ALA A 1 122 ? -7.747 -2.397 18.942 1.00 92.38 122 ALA A C 1
ATOM 926 O O . ALA A 1 122 ? -7.400 -3.217 18.091 1.00 92.38 122 ALA A O 1
ATOM 927 N N . ASP A 1 123 ? -8.776 -1.569 18.758 1.00 93.06 123 ASP A N 1
ATOM 928 C CA . ASP A 1 123 ? -9.600 -1.549 17.549 1.00 93.06 123 ASP A CA 1
ATOM 929 C C . ASP A 1 123 ? -8.793 -1.097 16.324 1.00 93.06 123 ASP A C 1
ATOM 931 O O . ASP A 1 123 ? -8.862 -1.738 15.271 1.00 93.06 123 ASP A O 1
ATOM 935 N N . PHE A 1 124 ? -7.963 -0.058 16.475 1.00 92.31 124 PHE A N 1
ATOM 936 C CA . PHE A 1 124 ? -7.043 0.406 15.436 1.00 92.31 124 PHE A CA 1
ATOM 937 C C . PHE A 1 124 ? -6.061 -0.701 15.049 1.00 92.31 124 PHE A C 1
ATOM 939 O O . PHE A 1 124 ? -5.915 -1.003 13.868 1.00 92.31 124 PHE A O 1
ATOM 946 N N . ALA A 1 125 ? -5.438 -1.364 16.029 1.00 92.38 125 ALA A N 1
ATOM 947 C CA . ALA A 1 125 ? -4.519 -2.473 15.781 1.00 92.38 125 ALA A CA 1
ATOM 948 C C . ALA A 1 125 ? -5.213 -3.654 15.082 1.00 92.38 125 ALA A C 1
ATOM 950 O O . ALA A 1 125 ? -4.647 -4.261 14.172 1.00 92.38 125 ALA A O 1
ATOM 951 N N . ALA A 1 126 ? -6.456 -3.964 15.456 1.00 95.38 126 ALA A N 1
ATOM 952 C CA . ALA A 1 126 ? -7.243 -4.995 14.790 1.00 95.38 126 ALA A CA 1
ATOM 953 C C . ALA A 1 126 ? -7.603 -4.610 13.346 1.00 95.38 126 ALA A C 1
ATOM 955 O O . ALA A 1 126 ? -7.651 -5.481 12.476 1.00 95.38 126 ALA A O 1
ATOM 956 N N . HIS A 1 127 ? -7.867 -3.329 13.069 1.00 94.81 127 HIS A N 1
ATOM 957 C CA . HIS A 1 127 ? -8.081 -2.836 11.706 1.00 94.81 127 HIS A CA 1
ATOM 958 C C . HIS A 1 127 ? -6.794 -2.893 10.890 1.00 94.81 127 HIS A C 1
ATOM 960 O O . HIS A 1 127 ? -6.806 -3.471 9.805 1.00 94.81 127 HIS A O 1
ATOM 966 N N . GLN A 1 128 ? -5.684 -2.406 11.441 1.00 95.12 128 GLN A N 1
ATOM 967 C CA . GLN A 1 128 ? -4.364 -2.493 10.824 1.00 95.12 128 GLN A CA 1
ATOM 968 C C . GLN A 1 128 ? -4.024 -3.942 10.454 1.00 95.12 128 GLN A C 1
ATOM 970 O O . GLN A 1 128 ? -3.683 -4.211 9.312 1.00 95.12 128 GLN A O 1
ATOM 975 N N . ALA A 1 129 ? -4.243 -4.902 11.356 1.00 96.38 129 ALA A N 1
ATOM 976 C CA . ALA A 1 129 ? -3.985 -6.313 11.072 1.00 96.38 129 ALA A CA 1
ATOM 977 C C . ALA A 1 129 ? -4.826 -6.867 9.904 1.00 96.38 129 ALA A C 1
ATOM 979 O O . ALA A 1 129 ? -4.348 -7.711 9.148 1.00 96.38 129 ALA A O 1
ATOM 980 N N . ARG A 1 130 ? -6.074 -6.404 9.728 1.00 97.44 130 ARG A N 1
ATOM 981 C CA . ARG A 1 130 ? -6.893 -6.773 8.557 1.00 97.44 130 ARG A CA 1
ATOM 982 C C . ARG A 1 130 ? -6.355 -6.149 7.272 1.00 97.44 130 ARG A C 1
ATOM 984 O O . ARG A 1 130 ? -6.370 -6.814 6.241 1.00 97.44 130 ARG A O 1
ATOM 991 N N . TRP A 1 131 ? -5.902 -4.899 7.338 1.00 97.31 131 TRP A N 1
ATOM 992 C CA . TRP A 1 131 ? -5.276 -4.215 6.208 1.00 97.31 131 TRP A CA 1
ATOM 993 C C . TRP A 1 131 ? -3.993 -4.925 5.784 1.00 97.31 131 TRP A C 1
ATOM 995 O O . TRP A 1 131 ? -3.863 -5.286 4.621 1.00 97.31 131 TRP A O 1
ATOM 1005 N N . ASP A 1 132 ? -3.109 -5.220 6.737 1.00 96.56 132 ASP A N 1
ATOM 1006 C CA . ASP A 1 132 ? -1.839 -5.908 6.499 1.00 96.56 132 ASP A CA 1
ATOM 1007 C C . ASP A 1 132 ? -2.054 -7.329 5.961 1.00 96.56 132 ASP A C 1
ATOM 1009 O O . ASP A 1 132 ? -1.326 -7.784 5.083 1.00 96.56 132 ASP A O 1
ATOM 1013 N N . ALA A 1 133 ? -3.076 -8.042 6.448 1.00 97.81 133 ALA A N 1
ATOM 1014 C CA . ALA A 1 133 ? -3.426 -9.360 5.924 1.00 97.81 133 ALA A CA 1
ATOM 1015 C C . ALA A 1 133 ? -3.911 -9.295 4.466 1.00 97.81 133 ALA A C 1
ATOM 1017 O O . ALA A 1 133 ? -3.512 -10.130 3.656 1.00 97.81 133 ALA A O 1
ATOM 1018 N N . ALA A 1 134 ? -4.742 -8.305 4.126 1.00 97.62 134 ALA A N 1
ATOM 1019 C CA . ALA A 1 134 ? -5.202 -8.098 2.755 1.00 97.62 134 ALA A CA 1
ATOM 1020 C C . ALA A 1 134 ? -4.058 -7.643 1.837 1.00 97.62 134 ALA A C 1
ATOM 1022 O O . ALA A 1 134 ? -3.936 -8.125 0.715 1.00 97.62 134 ALA A O 1
ATOM 1023 N N . ASP A 1 135 ? -3.181 -6.764 2.321 1.00 97.25 135 ASP A N 1
ATOM 1024 C CA . ASP A 1 135 ? -1.965 -6.364 1.620 1.00 97.25 135 ASP A CA 1
ATOM 1025 C C . ASP A 1 135 ? -1.047 -7.566 1.354 1.00 97.25 135 ASP A C 1
ATOM 1027 O O . ASP A 1 135 ? -0.600 -7.761 0.228 1.00 97.25 135 ASP A O 1
ATOM 1031 N N . ALA A 1 136 ? -0.831 -8.442 2.338 1.00 97.00 136 ALA A N 1
ATOM 1032 C CA . ALA A 1 136 ? -0.031 -9.651 2.150 1.00 97.00 136 ALA A CA 1
ATOM 1033 C C . ALA A 1 136 ? -0.594 -10.583 1.057 1.00 97.00 136 ALA A C 1
ATOM 1035 O O . ALA A 1 136 ? 0.171 -11.310 0.418 1.00 97.00 136 ALA A O 1
ATOM 1036 N N . GLU A 1 137 ? -1.910 -10.555 0.831 1.00 97.31 137 GLU A N 1
ATOM 1037 C CA . GLU A 1 137 ? -2.578 -11.304 -0.235 1.00 97.31 137 GLU A CA 1
ATOM 1038 C C . GLU A 1 137 ? -2.420 -10.633 -1.609 1.00 97.31 137 GLU A C 1
ATOM 1040 O O . GLU A 1 137 ? -2.102 -11.317 -2.585 1.00 97.31 137 GLU A O 1
ATOM 1045 N N . ILE A 1 138 ? -2.619 -9.312 -1.698 1.00 95.75 138 ILE A N 1
ATOM 1046 C CA . ILE A 1 138 ? -2.681 -8.599 -2.988 1.00 95.75 138 ILE A CA 1
ATOM 1047 C C . ILE A 1 138 ? -1.364 -7.930 -3.410 1.00 95.75 138 ILE A C 1
ATOM 1049 O O . ILE A 1 138 ? -1.209 -7.564 -4.572 1.00 95.75 138 ILE A O 1
ATOM 1053 N N . GLY A 1 139 ? -0.413 -7.774 -2.491 1.00 95.62 139 GLY A N 1
ATOM 1054 C CA . GLY A 1 139 ? 0.945 -7.303 -2.749 1.00 95.62 139 GLY A CA 1
ATOM 1055 C C . GLY A 1 139 ? 1.136 -5.7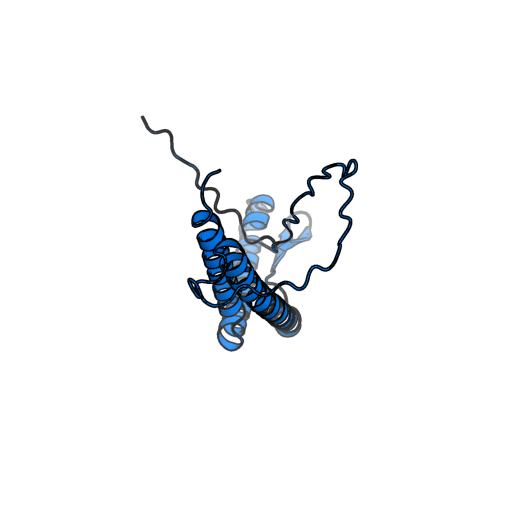88 -2.873 1.00 95.62 139 GLY A C 1
ATOM 1056 O O . GLY A 1 139 ? 2.083 -5.383 -3.543 1.00 95.62 139 GLY A O 1
ATOM 1057 N N . TYR A 1 140 ? 0.320 -4.947 -2.229 1.00 95.44 140 TYR A N 1
ATOM 1058 C CA . TYR A 1 140 ? 0.493 -3.484 -2.275 1.00 95.44 140 TYR A CA 1
ATOM 1059 C C . TYR A 1 140 ? 1.882 -3.043 -1.770 1.00 95.44 140 TYR A C 1
ATOM 1061 O O . TYR A 1 140 ? 2.605 -2.352 -2.491 1.00 95.44 140 TYR A O 1
ATOM 1069 N N . SER A 1 141 ? 2.312 -3.505 -0.591 1.00 93.81 141 SER A N 1
ATOM 1070 C CA . SER A 1 141 ? 3.623 -3.152 -0.022 1.00 93.81 141 SER A CA 1
ATOM 1071 C C . SER A 1 141 ? 4.788 -3.750 -0.811 1.00 93.81 141 SER A C 1
ATOM 1073 O O . SER A 1 141 ? 5.885 -3.195 -0.825 1.00 93.81 141 SER A O 1
ATOM 1075 N N . ARG A 1 142 ? 4.573 -4.871 -1.515 1.00 95.94 142 ARG A N 1
ATOM 1076 C CA . ARG A 1 142 ? 5.587 -5.421 -2.428 1.00 95.94 142 ARG A CA 1
ATOM 1077 C C . ARG A 1 142 ? 5.807 -4.487 -3.618 1.00 95.94 142 ARG A C 1
ATOM 1079 O O . ARG A 1 142 ? 6.952 -4.282 -4.008 1.00 95.94 142 ARG A O 1
ATOM 1086 N N . THR A 1 143 ? 4.737 -3.937 -4.189 1.00 95.25 143 THR A N 1
ATOM 1087 C CA . THR A 1 143 ? 4.834 -2.979 -5.298 1.00 95.25 143 THR A CA 1
ATOM 1088 C C . THR A 1 143 ? 5.499 -1.677 -4.850 1.00 95.25 143 THR A C 1
ATOM 1090 O O . THR A 1 143 ? 6.345 -1.162 -5.576 1.00 95.25 143 THR A O 1
ATOM 1093 N N . ASP A 1 144 ? 5.208 -1.190 -3.639 1.00 93.25 144 ASP A N 1
ATOM 1094 C CA . ASP A 1 144 ? 5.905 -0.032 -3.048 1.00 93.25 144 ASP A CA 1
ATOM 1095 C C . ASP A 1 144 ? 7.424 -0.258 -2.935 1.00 93.25 144 ASP A C 1
ATOM 1097 O O . ASP A 1 144 ? 8.231 0.580 -3.338 1.00 93.25 144 ASP A O 1
ATOM 1101 N N . GLU A 1 145 ? 7.830 -1.444 -2.480 1.00 95.94 145 GLU A N 1
ATOM 1102 C CA . GLU A 1 145 ? 9.242 -1.812 -2.384 1.00 95.94 145 GLU A CA 1
ATOM 1103 C C . GLU A 1 145 ? 9.933 -1.861 -3.761 1.00 95.94 145 GLU A C 1
ATOM 1105 O O . GLU A 1 145 ? 11.079 -1.427 -3.889 1.00 95.94 145 GLU A O 1
ATOM 1110 N N . LEU A 1 146 ? 9.243 -2.322 -4.810 1.00 96.25 146 LEU A N 1
ATOM 1111 C CA . LEU A 1 146 ? 9.770 -2.285 -6.180 1.00 96.25 146 LEU A CA 1
ATOM 1112 C C . LEU A 1 146 ? 9.941 -0.849 -6.688 1.00 96.25 146 LEU A C 1
ATOM 1114 O O . LEU A 1 146 ? 10.965 -0.543 -7.295 1.00 96.25 146 LEU A O 1
ATOM 1118 N N . ILE A 1 147 ? 8.993 0.048 -6.398 1.00 95.62 147 ILE A N 1
ATOM 1119 C CA . ILE A 1 147 ? 9.118 1.477 -6.729 1.00 95.62 147 ILE A CA 1
ATOM 1120 C C . ILE A 1 147 ? 10.366 2.057 -6.055 1.00 95.62 147 ILE A C 1
ATOM 1122 O O . ILE A 1 147 ? 11.199 2.678 -6.714 1.00 95.62 147 ILE A O 1
ATOM 1126 N N . ARG A 1 148 ? 10.560 1.787 -4.759 1.00 93.81 148 ARG A N 1
ATOM 1127 C CA . ARG A 1 148 ? 11.731 2.252 -4.001 1.00 93.81 148 ARG A CA 1
ATOM 1128 C C . ARG A 1 148 ? 13.055 1.723 -4.572 1.00 93.81 148 ARG A C 1
ATOM 1130 O O . ARG A 1 148 ? 14.067 2.433 -4.573 1.00 93.81 148 ARG A O 1
ATOM 1137 N N . GLN A 1 149 ? 13.072 0.482 -5.054 1.00 94.69 149 GLN A N 1
ATOM 1138 C CA . GLN A 1 149 ? 14.235 -0.096 -5.732 1.00 94.69 149 GLN A CA 1
ATOM 1139 C C . GLN A 1 149 ? 14.518 0.606 -7.064 1.00 94.69 149 GLN A C 1
ATOM 1141 O O . GLN A 1 149 ? 15.675 0.938 -7.328 1.00 94.69 149 GLN A O 1
ATOM 1146 N N . SER A 1 150 ? 13.489 0.906 -7.859 1.00 92.50 150 SER A N 1
ATOM 1147 C CA . SER A 1 150 ? 13.644 1.666 -9.103 1.00 92.50 150 SER A CA 1
ATOM 1148 C C . SER A 1 150 ? 14.164 3.084 -8.862 1.00 92.50 150 SER A C 1
ATOM 1150 O O . SER A 1 150 ? 15.068 3.524 -9.563 1.00 92.50 150 SER A O 1
ATOM 1152 N N . GLU A 1 151 ? 13.697 3.773 -7.818 1.00 90.12 151 GLU A N 1
ATOM 1153 C CA . GLU A 1 151 ? 14.218 5.094 -7.424 1.00 90.12 151 GLU A CA 1
ATOM 1154 C C . GLU A 1 151 ? 15.694 5.048 -7.000 1.00 90.12 151 GLU A C 1
ATOM 1156 O O . GLU A 1 151 ? 16.468 5.975 -7.253 1.00 90.12 151 GLU A O 1
ATOM 1161 N N . THR A 1 152 ? 16.103 3.949 -6.361 1.00 93.75 152 THR A N 1
ATOM 1162 C CA . THR A 1 152 ? 17.510 3.708 -6.019 1.00 93.75 152 THR A CA 1
ATOM 1163 C C . THR A 1 152 ? 18.339 3.498 -7.288 1.00 93.75 152 THR A C 1
ATOM 1165 O O . THR A 1 152 ? 19.426 4.059 -7.410 1.00 93.75 152 THR A O 1
ATOM 1168 N N . ALA A 1 153 ? 17.820 2.734 -8.253 1.00 91.25 153 ALA A N 1
ATOM 1169 C CA . ALA A 1 153 ? 18.477 2.510 -9.536 1.00 91.25 153 ALA A CA 1
ATOM 1170 C C . ALA A 1 153 ? 18.585 3.801 -10.368 1.00 91.25 153 ALA A C 1
ATOM 1172 O O . ALA A 1 153 ? 19.637 4.068 -10.942 1.00 91.25 153 ALA A O 1
ATOM 1173 N N . GLU A 1 154 ? 17.545 4.639 -10.376 1.00 90.56 154 GLU A N 1
ATOM 1174 C CA . GLU A 1 154 ? 17.574 5.963 -11.008 1.00 90.56 154 GLU A CA 1
ATOM 1175 C C . GLU A 1 154 ? 18.641 6.863 -10.368 1.00 90.56 154 GLU A C 1
ATOM 1177 O O . GLU A 1 154 ? 19.407 7.52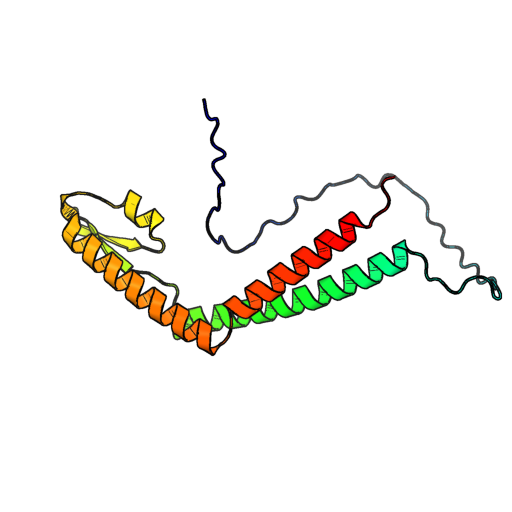0 -11.070 1.00 90.56 154 GLU A O 1
ATOM 1182 N N . SER A 1 155 ? 18.738 6.849 -9.034 1.00 87.75 155 SER A N 1
ATOM 1183 C CA . SER A 1 155 ? 19.747 7.625 -8.303 1.00 87.75 155 SER A CA 1
ATOM 1184 C C . SER A 1 155 ? 21.172 7.176 -8.646 1.00 87.75 155 SER A C 1
ATOM 1186 O O . SER A 1 155 ? 22.042 8.021 -8.841 1.00 87.75 155 SER A O 1
ATOM 1188 N N . ALA A 1 156 ? 21.404 5.869 -8.804 1.00 90.31 156 ALA A N 1
ATOM 1189 C CA . ALA A 1 156 ? 22.699 5.331 -9.225 1.00 90.31 156 ALA A CA 1
ATOM 1190 C C . ALA A 1 156 ? 23.100 5.792 -10.642 1.00 90.31 156 ALA A C 1
ATOM 1192 O O . ALA A 1 156 ? 24.263 6.109 -10.874 1.00 90.31 156 ALA A O 1
ATOM 1193 N N . LEU A 1 157 ? 22.143 5.913 -11.574 1.00 88.12 157 LEU A N 1
ATOM 1194 C CA . LEU A 1 157 ? 22.416 6.466 -12.910 1.00 88.12 157 LEU A CA 1
ATOM 1195 C C . LEU A 1 157 ? 22.893 7.926 -12.851 1.00 88.12 157 LEU A C 1
ATOM 1197 O O . LEU A 1 157 ? 23.707 8.345 -13.673 1.00 88.12 157 LEU A O 1
ATOM 1201 N N . LEU A 1 158 ? 22.399 8.711 -11.889 1.00 82.94 158 LEU A N 1
ATOM 1202 C CA . LEU A 1 158 ? 22.831 10.098 -11.704 1.00 82.94 158 LEU A CA 1
ATOM 1203 C C . LEU A 1 158 ? 24.253 10.197 -11.141 1.00 82.94 158 LEU A C 1
ATOM 1205 O O . LEU A 1 158 ? 24.961 11.149 -11.463 1.00 82.94 158 LEU A O 1
ATOM 1209 N N . GLU A 1 159 ? 24.681 9.234 -10.324 1.00 84.44 159 GLU A N 1
ATOM 1210 C CA . GLU A 1 159 ? 26.047 9.176 -9.786 1.00 84.44 159 GLU A CA 1
ATOM 1211 C C . GLU A 1 159 ? 27.090 8.824 -10.860 1.00 84.44 159 GLU A C 1
ATOM 1213 O O . GLU A 1 159 ? 28.229 9.287 -10.781 1.00 84.44 159 GLU A O 1
ATOM 1218 N N . ASP A 1 160 ? 26.691 8.080 -11.896 1.00 78.94 160 ASP A N 1
ATOM 1219 C CA . ASP A 1 160 ? 27.544 7.713 -13.035 1.00 78.94 160 ASP A CA 1
ATOM 1220 C C . ASP A 1 160 ? 27.751 8.862 -14.047 1.00 78.94 160 ASP A C 1
ATOM 1222 O O . ASP A 1 160 ? 28.532 8.735 -14.999 1.00 78.94 160 ASP A O 1
ATOM 1226 N N . LEU A 1 161 ? 27.083 10.008 -13.858 1.00 74.88 161 LEU A N 1
ATOM 1227 C CA . LEU A 1 161 ? 27.308 11.190 -14.684 1.00 74.88 161 LEU A CA 1
ATOM 1228 C C . LEU A 1 161 ? 28.702 11.786 -14.421 1.00 74.88 161 LEU A C 1
ATOM 1230 O O . LEU A 1 161 ? 29.070 12.039 -13.271 1.00 74.88 161 LEU A O 1
ATOM 1234 N N . PRO A 1 162 ? 29.486 12.095 -15.472 1.00 69.81 162 PRO A N 1
ATOM 1235 C CA . PRO A 1 162 ? 30.767 12.762 -15.292 1.00 69.81 162 PRO A CA 1
ATOM 1236 C C . PRO A 1 162 ? 30.556 14.144 -14.660 1.00 69.81 162 PRO A C 1
ATOM 1238 O O . PRO A 1 162 ? 29.780 14.953 -15.170 1.00 69.81 162 PRO A O 1
ATOM 1241 N N . GLN A 1 163 ? 31.271 14.428 -13.566 1.00 62.69 163 GLN A N 1
ATOM 1242 C CA . GLN A 1 163 ? 31.299 15.767 -12.978 1.00 62.69 163 GLN A CA 1
ATOM 1243 C C . GLN A 1 163 ? 31.957 16.731 -13.973 1.00 62.69 163 GLN A C 1
ATOM 1245 O O . GLN A 1 163 ? 33.129 16.570 -14.317 1.00 62.69 163 GLN A O 1
ATOM 1250 N N . THR A 1 164 ? 31.175 17.686 -14.470 1.00 50.88 164 THR A N 1
ATOM 1251 C CA . THR A 1 164 ? 31.615 18.748 -15.388 1.00 50.88 164 THR A CA 1
ATOM 1252 C C . THR A 1 164 ? 32.325 19.877 -14.667 1.00 50.88 164 THR A C 1
ATOM 1254 O O . THR A 1 164 ? 31.794 20.295 -13.612 1.00 50.88 164 THR A O 1
#